Protein AF-A0A6C0IMN2-F1 (afdb_monomer)

Nearest PDB structures (foldseek):
  3kxy-assembly2_T  TM=4.128E-01  e=7.727E-01  Pseudomonas aeruginosa
  3t9q-assembly1_A  TM=5.062E-01  e=3.819E+00  Bacillus subtilis
  3kxy-assembly4_V  TM=2.381E-01  e=2.892E+00  Pseudomonas aeruginosa
  6u8t-assembly2_C  TM=1.871E-01  e=6.210E+00  Pasteurella multocida subsp. multocida str. Pm70

Radius of gyration: 24.39 Å; Cα contacts (8 Å, |Δi|>4): 39; chains: 1; bounding box: 50×54×45 Å

pLDDT: mean 91.94, std 5.91, range [52.69, 97.75]

Sequence (113 aa):
MSLNDTVTKWILIDNKIQELNAELKQLRHDKNILESALTNYAKDNDMENTTVKVNNNKIKFSVTKTVEPITFKYLERNLCNIIKSEEQLQKTMEYLKDNREVKQTYSVKQVNK

Solvent-accessible surface area (backbone atoms only — not comparable to full-atom values): 7078 Å² total; per-residue (Å²): 134,54,70,67,58,52,52,52,53,49,50,55,50,51,52,51,50,54,54,53,48,56,55,48,49,51,54,51,49,57,48,49,53,53,50,51,53,51,52,50,51,30,58,79,64,75,37,68,66,36,74,46,78,55,93,95,44,77,48,71,42,72,83,80,88,79,78,83,73,92,40,72,68,51,48,52,68,54,44,52,79,75,38,83,45,67,70,59,42,50,54,50,56,48,52,61,59,73,70,51,87,82,81,90,77,92,82,87,79,91,78,84,131

Organism: NCBI:txid1070528

Mean predicted aligned error: 7.38 Å

Foldseek 3Di:
DDPVVVVVVVVVVVVVVVVVVVVVVVVVVVVVVVVVVVLVVCVVVVVEQHWDDDPPDIDGRYDDDDDDDPDLVVVLVVVCVVDVDPVVSVVVSVVVVVPDDDDDDDDDDDDDD

Secondary structure (DSSP, 8-state):
--HHHHHHHHHHHHHHHHHHHHHHHHHHHHHHHHHHHHHHHHHHTT-TT-EEEETTEEEE---PPPPPP--HHHHHHHHTTT---HHHHHHHHHHHHHTS-------------

Structure (mmCIF, N/CA/C/O backbone):
data_AF-A0A6C0IMN2-F1
#
_entry.id   AF-A0A6C0IMN2-F1
#
loop_
_atom_site.group_PDB
_atom_site.id
_atom_site.type_symbol
_atom_site.label_atom_id
_atom_site.label_alt_id
_atom_site.label_comp_id
_atom_site.label_asym_id
_atom_site.label_entity_id
_atom_site.label_seq_id
_atom_site.pdbx_PDB_ins_code
_atom_site.Cartn_x
_atom_site.Cartn_y
_atom_site.Cartn_z
_atom_site.occupancy
_atom_site.B_iso_or_equiv
_atom_site.auth_seq_id
_atom_site.auth_comp_id
_atom_site.auth_asym_id
_atom_site.auth_atom_id
_atom_site.pdbx_PDB_model_num
ATOM 1 N N . MET A 1 1 ? 25.940 22.858 -4.601 1.00 62.09 1 MET A N 1
ATOM 2 C CA . MET A 1 1 ? 24.875 22.594 -5.592 1.00 62.09 1 MET A CA 1
ATOM 3 C C . MET A 1 1 ? 23.794 23.636 -5.370 1.00 62.09 1 MET A C 1
ATOM 5 O O . MET A 1 1 ? 23.430 23.820 -4.214 1.00 62.09 1 MET A O 1
ATOM 9 N N . SER A 1 2 ? 23.375 24.389 -6.391 1.00 90.06 2 SER A N 1
ATOM 10 C CA . SER A 1 2 ? 22.378 25.452 -6.187 1.00 90.06 2 SER A CA 1
ATOM 11 C C . SER A 1 2 ? 20.963 24.870 -6.049 1.00 90.06 2 SER A C 1
ATOM 13 O O . SER A 1 2 ? 20.705 23.728 -6.449 1.00 90.06 2 SER A O 1
ATOM 15 N N . LEU A 1 3 ? 20.033 25.648 -5.483 1.00 89.19 3 LEU A N 1
ATOM 16 C CA . LEU A 1 3 ? 18.616 25.272 -5.412 1.00 89.19 3 LEU A CA 1
ATOM 17 C C . LEU A 1 3 ? 18.057 24.982 -6.813 1.00 89.19 3 LEU A C 1
ATOM 19 O O . LEU A 1 3 ? 17.401 23.962 -7.011 1.00 89.19 3 LEU A O 1
ATOM 23 N N . ASN A 1 4 ? 18.395 25.824 -7.792 1.00 90.00 4 ASN A N 1
ATOM 24 C CA . ASN A 1 4 ? 17.948 25.675 -9.177 1.00 90.00 4 ASN A CA 1
ATOM 25 C C . ASN A 1 4 ? 18.448 24.367 -9.803 1.00 90.00 4 ASN A C 1
ATOM 27 O O . ASN A 1 4 ? 17.667 23.662 -10.442 1.00 90.00 4 ASN A O 1
ATOM 31 N N . ASP A 1 5 ? 19.708 23.986 -9.563 1.00 94.12 5 ASP A N 1
ATOM 32 C CA . ASP A 1 5 ? 20.249 22.714 -10.066 1.00 94.12 5 ASP A CA 1
ATOM 33 C C . ASP A 1 5 ? 19.537 21.513 -9.435 1.00 94.12 5 ASP A C 1
ATOM 35 O O . ASP A 1 5 ? 19.265 20.514 -10.101 1.00 94.12 5 ASP A O 1
ATOM 39 N N . THR A 1 6 ? 19.233 21.609 -8.139 1.00 93.19 6 THR A N 1
ATOM 40 C CA . THR A 1 6 ? 18.573 20.542 -7.377 1.00 93.19 6 THR A CA 1
ATOM 41 C C . THR A 1 6 ? 17.137 20.344 -7.856 1.00 93.19 6 THR A C 1
ATOM 43 O O . THR A 1 6 ? 16.738 19.217 -8.142 1.00 93.19 6 THR A O 1
ATOM 46 N N . VAL A 1 7 ? 16.388 21.438 -8.023 1.00 94.00 7 VAL A N 1
ATOM 47 C CA . VAL A 1 7 ? 15.014 21.414 -8.544 1.00 94.00 7 VAL A CA 1
ATOM 48 C C . VAL A 1 7 ? 14.988 20.904 -9.983 1.00 94.00 7 VAL A C 1
ATOM 50 O O . VAL A 1 7 ? 14.176 20.043 -10.303 1.00 94.00 7 VAL A O 1
ATOM 53 N N . THR A 1 8 ? 15.910 21.355 -10.836 1.00 93.44 8 THR A N 1
ATOM 54 C CA . THR A 1 8 ? 15.977 20.902 -12.236 1.00 93.44 8 THR A CA 1
ATOM 55 C C . THR A 1 8 ? 16.218 19.396 -12.319 1.00 93.44 8 THR A C 1
ATOM 57 O O . THR A 1 8 ? 15.505 18.697 -13.037 1.00 93.44 8 THR A O 1
ATOM 60 N N . LYS A 1 9 ? 17.173 18.861 -11.545 1.00 94.62 9 LYS A N 1
ATOM 61 C CA . LYS A 1 9 ? 17.410 17.410 -11.501 1.00 94.62 9 LYS A CA 1
ATOM 62 C C . LYS A 1 9 ? 16.216 16.644 -10.948 1.00 94.62 9 LYS A C 1
ATOM 64 O O . LYS A 1 9 ? 15.890 15.587 -11.478 1.00 94.62 9 LYS A O 1
ATOM 69 N N . TRP A 1 10 ? 15.566 17.170 -9.912 1.00 95.31 10 TRP A N 1
ATOM 70 C CA . TRP A 1 10 ? 14.370 16.558 -9.344 1.00 95.31 10 TRP A CA 1
ATOM 71 C C . TRP A 1 10 ? 13.235 16.466 -10.378 1.00 95.31 10 TRP A C 1
ATOM 73 O O . TRP A 1 10 ? 12.678 15.386 -10.546 1.00 95.31 10 TRP A O 1
ATOM 83 N N . ILE A 1 11 ? 12.975 17.531 -11.149 1.00 94.81 11 ILE A N 1
ATOM 84 C CA . ILE A 1 11 ? 11.966 17.534 -12.227 1.00 94.81 11 ILE A CA 1
ATOM 85 C C . ILE A 1 11 ? 12.304 16.504 -13.311 1.00 94.81 11 ILE A C 1
ATOM 87 O O . ILE A 1 11 ? 11.428 15.768 -13.757 1.00 94.81 11 ILE A O 1
ATOM 91 N N . LEU A 1 12 ? 13.569 16.425 -13.739 1.00 95.44 12 LEU A N 1
ATOM 92 C CA . LEU A 1 12 ? 13.989 15.451 -14.753 1.00 95.44 12 LEU A CA 1
ATOM 93 C C . LEU A 1 12 ? 13.736 14.008 -14.297 1.00 95.44 12 LEU A C 1
ATOM 95 O O . LEU A 1 12 ? 13.274 13.182 -15.084 1.00 95.44 12 LEU A O 1
ATOM 99 N N . ILE A 1 13 ? 14.019 13.713 -13.026 1.00 95.88 13 ILE A N 1
ATOM 100 C CA . ILE A 1 13 ? 13.762 12.397 -12.433 1.00 95.88 13 ILE A CA 1
ATOM 101 C C . ILE A 1 13 ? 12.253 12.136 -12.337 1.00 95.88 13 ILE A C 1
ATOM 103 O O . ILE A 1 13 ? 11.810 11.059 -12.735 1.00 95.88 13 ILE A O 1
ATOM 107 N N . ASP A 1 14 ? 11.465 13.102 -11.854 1.00 94.88 14 ASP A N 1
ATOM 108 C CA . ASP A 1 14 ? 10.013 12.948 -11.694 1.00 94.88 14 ASP A CA 1
ATOM 109 C C . ASP A 1 14 ? 9.321 12.691 -13.039 1.00 94.88 14 ASP A C 1
ATOM 111 O O . ASP A 1 14 ? 8.579 11.719 -13.178 1.00 94.88 14 ASP A O 1
ATOM 115 N N . ASN A 1 15 ? 9.668 13.461 -14.075 1.00 95.19 15 ASN A N 1
ATOM 116 C CA . ASN A 1 15 ? 9.168 13.246 -15.433 1.00 95.19 15 ASN A CA 1
ATOM 117 C C . ASN A 1 15 ? 9.502 11.835 -15.941 1.00 95.19 15 ASN A C 1
ATOM 119 O O . ASN A 1 15 ? 8.642 11.156 -16.503 1.00 95.19 15 ASN A O 1
ATOM 123 N N . LYS A 1 16 ? 10.728 11.345 -15.695 1.00 96.94 16 LYS A N 1
ATOM 124 C CA . LYS A 1 16 ? 11.108 9.996 -16.133 1.00 96.94 16 LYS A CA 1
ATOM 125 C C . LYS A 1 16 ? 10.317 8.905 -15.414 1.00 96.94 16 LYS A C 1
ATOM 127 O O . LYS A 1 16 ? 9.948 7.902 -16.026 1.00 96.94 16 LYS A O 1
ATOM 132 N N . ILE A 1 17 ? 10.038 9.098 -14.127 1.00 96.38 17 ILE A N 1
ATOM 133 C CA . ILE A 1 17 ? 9.181 8.203 -13.347 1.00 96.38 17 ILE A CA 1
ATOM 134 C C . ILE A 1 17 ? 7.753 8.211 -13.905 1.00 96.38 17 ILE A C 1
ATOM 136 O O . ILE A 1 17 ? 7.151 7.145 -14.030 1.00 96.38 17 ILE A O 1
ATOM 140 N N . GLN A 1 18 ? 7.210 9.378 -14.261 1.00 95.00 18 GLN A N 1
ATOM 141 C CA . GLN A 1 18 ? 5.873 9.489 -14.854 1.00 95.00 18 GLN A CA 1
ATOM 142 C C . GLN A 1 18 ? 5.772 8.716 -16.180 1.00 95.00 18 GLN A C 1
ATOM 144 O O . GLN A 1 18 ? 4.825 7.947 -16.356 1.00 95.00 18 GLN A O 1
ATOM 149 N N . GLU A 1 19 ? 6.768 8.843 -17.063 1.00 96.19 19 GLU A N 1
ATOM 150 C CA . GLU A 1 19 ? 6.842 8.082 -18.320 1.00 96.19 19 GLU A CA 1
ATOM 151 C C . GLU A 1 19 ? 6.846 6.566 -18.079 1.00 96.19 19 GLU A C 1
ATOM 153 O O . GLU A 1 19 ? 6.007 5.842 -18.615 1.00 96.19 19 GLU A O 1
ATOM 158 N N . LEU A 1 20 ? 7.761 6.078 -17.234 1.00 97.75 20 LEU A N 1
ATOM 159 C CA . LEU A 1 20 ? 7.885 4.646 -16.942 1.00 97.75 20 LEU A CA 1
ATOM 160 C C . LEU A 1 20 ? 6.632 4.093 -16.254 1.00 97.75 20 LEU A C 1
ATOM 162 O O . LEU A 1 20 ? 6.234 2.956 -16.499 1.00 97.75 20 LEU A O 1
ATOM 166 N N . ASN A 1 21 ? 5.974 4.892 -15.413 1.00 97.06 21 ASN A N 1
ATOM 167 C CA . ASN A 1 21 ? 4.721 4.498 -14.777 1.00 97.06 21 ASN A CA 1
ATOM 168 C C . ASN A 1 21 ? 3.573 4.349 -15.780 1.00 97.06 21 ASN A C 1
ATOM 170 O O . ASN A 1 21 ? 2.702 3.506 -15.558 1.00 97.06 21 ASN A O 1
ATOM 174 N N . ALA A 1 22 ? 3.554 5.131 -16.862 1.00 96.00 22 ALA A N 1
ATOM 175 C CA . ALA A 1 22 ? 2.550 4.984 -17.912 1.00 96.00 22 ALA A CA 1
ATOM 176 C C . ALA A 1 22 ? 2.687 3.626 -18.620 1.00 96.00 22 ALA A C 1
ATOM 178 O O . ALA A 1 22 ? 1.703 2.895 -18.738 1.00 96.00 22 ALA A O 1
ATOM 179 N N . GLU A 1 23 ? 3.910 3.242 -18.991 1.00 96.56 23 GLU A N 1
ATOM 180 C CA . GLU A 1 23 ? 4.199 1.926 -19.575 1.00 96.56 23 GLU A CA 1
ATOM 181 C C . GLU A 1 23 ? 3.892 0.790 -18.584 1.00 96.56 23 GLU A C 1
ATOM 183 O O . GLU A 1 23 ? 3.181 -0.167 -18.900 1.00 96.56 23 GLU A O 1
ATOM 188 N N . LEU A 1 24 ? 4.343 0.932 -17.335 1.00 97.31 24 LEU A N 1
ATOM 189 C CA . LEU A 1 24 ? 4.098 -0.044 -16.276 1.00 97.31 24 LEU A CA 1
ATOM 190 C C . LEU A 1 24 ? 2.602 -0.244 -16.001 1.00 97.31 24 LEU A C 1
ATOM 192 O O . LEU A 1 24 ? 2.180 -1.352 -15.669 1.00 97.31 24 LEU A O 1
ATOM 196 N N . LYS A 1 25 ? 1.789 0.811 -16.128 1.00 97.69 25 LYS A N 1
ATOM 197 C CA . LYS A 1 25 ? 0.332 0.728 -15.979 1.00 97.69 25 LYS A CA 1
ATOM 198 C C . LYS A 1 25 ? -0.277 -0.182 -17.043 1.00 97.69 25 LYS A C 1
ATOM 200 O O . LYS A 1 25 ? -1.120 -1.005 -16.690 1.00 97.69 25 LYS A O 1
ATOM 205 N N . GLN A 1 26 ? 0.173 -0.074 -18.293 1.00 96.75 26 GLN A N 1
ATOM 206 C CA . GLN A 1 26 ? -0.297 -0.936 -19.376 1.00 96.75 26 GLN A CA 1
ATOM 207 C C . GLN A 1 26 ? 0.112 -2.393 -19.139 1.00 96.75 26 GLN A C 1
ATOM 209 O O . GLN A 1 26 ? -0.741 -3.275 -19.116 1.00 96.75 26 GLN A O 1
ATOM 214 N N . LEU A 1 27 ? 1.386 -2.641 -18.822 1.00 97.75 27 LEU A N 1
ATOM 215 C CA . LEU A 1 27 ? 1.878 -3.992 -18.533 1.00 97.75 27 LEU A CA 1
ATOM 216 C C . LEU A 1 27 ? 1.142 -4.649 -17.356 1.00 97.75 27 LEU A C 1
ATOM 218 O O . LEU A 1 27 ? 0.828 -5.837 -17.399 1.00 97.75 27 LEU A O 1
ATOM 222 N N . ARG A 1 28 ? 0.839 -3.884 -16.298 1.00 97.69 28 ARG A N 1
ATOM 223 C CA . ARG A 1 28 ? 0.035 -4.368 -15.163 1.00 97.69 28 ARG A CA 1
ATOM 224 C C . ARG A 1 28 ? -1.393 -4.706 -15.578 1.00 97.69 28 ARG A C 1
ATOM 226 O O . ARG A 1 28 ? -1.934 -5.689 -15.084 1.00 97.69 28 ARG A O 1
ATOM 233 N N . HIS A 1 29 ? -1.999 -3.909 -16.454 1.00 97.44 29 HIS A N 1
ATOM 234 C CA . HIS A 1 29 ? -3.339 -4.176 -16.963 1.00 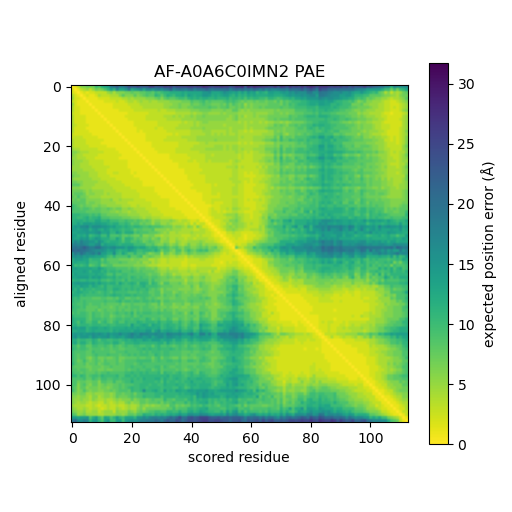97.44 29 HIS A CA 1
ATOM 235 C C . HIS A 1 29 ? -3.382 -5.485 -17.759 1.00 97.44 29 HIS A C 1
ATOM 237 O O . HIS A 1 29 ? -4.156 -6.377 -17.413 1.00 97.44 29 HIS A O 1
ATOM 243 N N . ASP A 1 30 ? -2.490 -5.635 -18.739 1.00 97.50 30 ASP A N 1
ATOM 244 C CA . ASP A 1 30 ? -2.426 -6.824 -19.595 1.00 97.50 30 ASP A CA 1
ATOM 245 C C . ASP A 1 30 ? -2.106 -8.079 -18.774 1.00 97.50 30 ASP A C 1
ATOM 247 O O . ASP A 1 30 ? -2.748 -9.122 -18.920 1.00 97.50 30 ASP A O 1
ATOM 251 N N . LYS A 1 31 ? -1.175 -7.962 -17.818 1.00 97.00 31 LYS A N 1
ATOM 252 C CA . LYS A 1 31 ? -0.869 -9.031 -16.865 1.00 97.00 31 LYS A CA 1
ATOM 253 C C . LYS A 1 31 ? -2.099 -9.437 -16.047 1.00 97.00 31 LYS A C 1
ATOM 255 O O . LYS A 1 31 ? -2.367 -10.629 -15.930 1.00 97.00 31 LYS A O 1
ATOM 260 N N . ASN A 1 32 ? -2.848 -8.481 -15.495 1.00 96.31 32 ASN A N 1
ATOM 261 C CA . ASN A 1 32 ? -4.027 -8.775 -14.675 1.00 96.31 32 ASN A CA 1
ATOM 262 C C . ASN A 1 32 ? -5.139 -9.46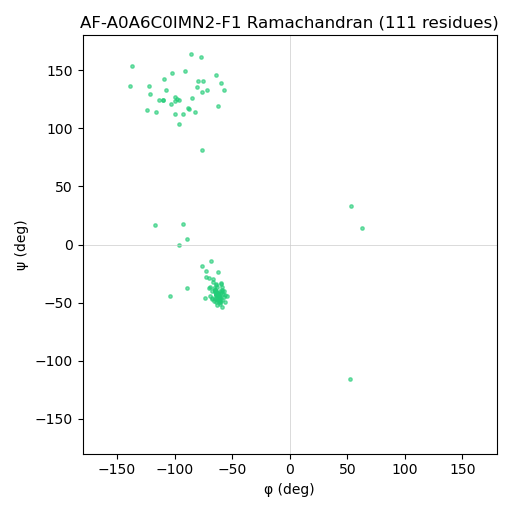8 -15.480 1.00 96.31 32 ASN A C 1
ATOM 264 O O . ASN A 1 32 ? -5.839 -10.324 -14.935 1.00 96.31 32 ASN A O 1
ATOM 268 N N . ILE A 1 33 ? -5.300 -9.130 -16.766 1.00 97.44 33 ILE A N 1
ATOM 269 C CA . ILE A 1 33 ? -6.232 -9.826 -17.668 1.00 97.44 33 ILE A CA 1
ATOM 270 C C . ILE A 1 33 ? -5.838 -11.302 -17.789 1.00 97.44 33 ILE A C 1
ATOM 272 O O . ILE A 1 33 ? -6.675 -12.184 -17.586 1.00 97.44 33 ILE A O 1
ATOM 276 N N . LEU A 1 34 ? -4.559 -11.577 -18.060 1.00 95.75 34 LEU A N 1
ATOM 277 C CA . LEU A 1 34 ? -4.046 -12.944 -18.182 1.00 95.75 34 LEU A CA 1
ATOM 278 C C . LEU A 1 34 ? -4.143 -13.715 -16.860 1.00 95.75 34 LEU A C 1
ATOM 280 O O . LEU A 1 34 ? -4.582 -14.862 -16.854 1.00 95.75 34 LEU A O 1
ATOM 284 N N . GLU A 1 35 ? -3.785 -13.092 -15.735 1.00 93.69 35 GLU A N 1
ATOM 285 C CA . GLU A 1 35 ? -3.911 -13.710 -14.411 1.00 93.69 35 GLU A CA 1
ATOM 286 C C . GLU A 1 35 ? -5.366 -14.059 -14.088 1.00 93.69 35 GLU A C 1
ATOM 288 O O . GLU A 1 35 ? -5.614 -15.144 -13.576 1.00 93.69 35 GLU A O 1
ATOM 293 N N . SER A 1 36 ? -6.329 -13.202 -14.443 1.00 93.62 36 SER A N 1
ATOM 294 C CA . SER A 1 36 ? -7.759 -13.476 -14.233 1.00 93.62 36 SER A CA 1
ATOM 295 C C . SER A 1 36 ? -8.247 -14.671 -15.057 1.00 93.62 36 SER A C 1
ATOM 297 O O . SER A 1 36 ? -9.000 -15.505 -14.561 1.00 93.62 36 SER A O 1
ATOM 299 N N . ALA A 1 37 ? -7.798 -14.795 -16.310 1.00 93.81 37 ALA A N 1
ATOM 300 C CA . ALA A 1 37 ? -8.113 -15.960 -17.136 1.00 93.81 37 ALA A CA 1
ATOM 301 C C . ALA A 1 37 ? -7.505 -17.249 -16.554 1.00 93.81 37 ALA A C 1
ATOM 303 O O . ALA A 1 37 ? -8.171 -18.281 -16.490 1.00 93.81 37 ALA A O 1
ATOM 304 N N . LEU A 1 38 ? -6.257 -17.177 -16.084 1.00 92.44 38 LEU A N 1
ATOM 305 C CA . LEU A 1 38 ? -5.542 -18.307 -15.493 1.00 92.44 38 LEU A CA 1
ATOM 306 C C . LEU A 1 38 ? -6.140 -18.755 -14.153 1.00 92.44 38 LEU A C 1
ATOM 308 O O . LEU A 1 38 ? -6.227 -19.955 -13.901 1.00 92.44 38 LEU A O 1
ATOM 312 N N . THR A 1 39 ? -6.554 -17.827 -13.289 1.00 91.69 39 THR A N 1
ATOM 313 C CA . THR A 1 39 ? -7.189 -18.170 -12.009 1.00 91.69 39 THR A CA 1
ATOM 314 C C . THR A 1 39 ? -8.583 -18.754 -12.203 1.00 91.69 39 THR A C 1
ATOM 316 O O . THR A 1 39 ? -8.916 -19.712 -11.510 1.00 91.69 39 THR A O 1
ATOM 319 N N . ASN A 1 40 ? -9.362 -18.251 -13.168 1.00 91.94 40 ASN A N 1
ATOM 320 C CA . ASN A 1 40 ? -10.645 -18.853 -13.540 1.00 91.94 40 ASN A CA 1
ATOM 321 C C . ASN A 1 40 ? -10.450 -20.276 -14.069 1.00 91.94 40 ASN A C 1
ATOM 323 O O . ASN A 1 40 ? -11.078 -21.197 -13.563 1.00 91.94 40 ASN A O 1
ATOM 327 N N . TYR A 1 41 ? -9.505 -20.479 -14.99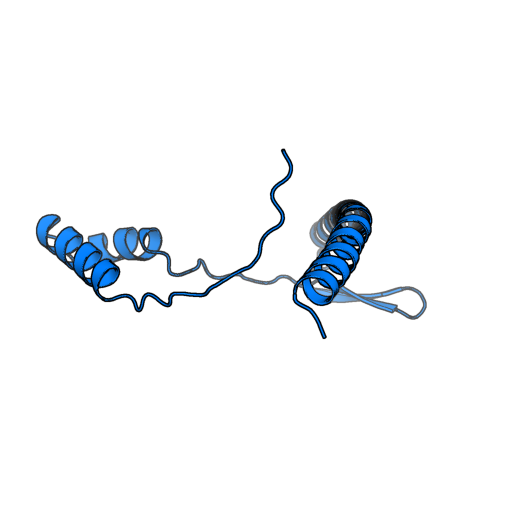3 1.00 91.25 41 TYR A N 1
ATOM 328 C CA . TYR A 1 41 ? -9.169 -21.816 -15.483 1.00 91.25 41 TYR A CA 1
ATOM 329 C C . TYR A 1 41 ? -8.760 -22.761 -14.345 1.00 91.25 41 TYR A C 1
ATOM 331 O O . TYR A 1 41 ? -9.225 -23.895 -14.288 1.00 91.25 41 TYR A O 1
ATOM 339 N N . ALA A 1 42 ? -7.908 -22.305 -13.420 1.00 90.81 42 ALA A N 1
ATOM 340 C CA . ALA A 1 42 ? -7.482 -23.123 -12.290 1.00 90.81 42 ALA A CA 1
ATOM 341 C C . ALA A 1 42 ? -8.648 -23.494 -11.364 1.00 90.81 42 ALA A C 1
ATOM 343 O O . ALA A 1 42 ? -8.678 -24.610 -10.862 1.00 90.81 42 ALA A O 1
ATOM 344 N N . LYS A 1 43 ? -9.607 -22.585 -11.166 1.00 89.56 43 LYS A N 1
ATOM 345 C CA . LYS A 1 43 ? -10.820 -22.835 -10.382 1.00 89.56 43 LYS A CA 1
ATOM 346 C C . LYS A 1 43 ? -11.763 -23.823 -11.076 1.00 89.56 43 LYS A C 1
ATOM 348 O O . LYS A 1 43 ? -12.259 -24.737 -10.435 1.00 89.56 43 LYS A O 1
ATOM 353 N N . ASP A 1 44 ? -11.978 -23.673 -12.382 1.00 93.12 44 ASP A N 1
ATOM 354 C CA . ASP A 1 44 ? -12.881 -24.539 -13.158 1.00 93.12 44 ASP A CA 1
ATOM 355 C C . ASP A 1 44 ? -12.353 -25.979 -13.308 1.00 93.12 44 ASP A C 1
ATOM 357 O O . ASP A 1 44 ? -13.096 -26.875 -13.700 1.00 93.12 44 ASP A O 1
ATOM 361 N N . ASN A 1 45 ? -11.070 -26.201 -13.006 1.00 91.94 45 ASN A N 1
ATOM 362 C CA . ASN A 1 45 ? -10.395 -27.496 -13.105 1.00 91.94 45 ASN A CA 1
ATOM 363 C C . ASN A 1 45 ? -9.899 -28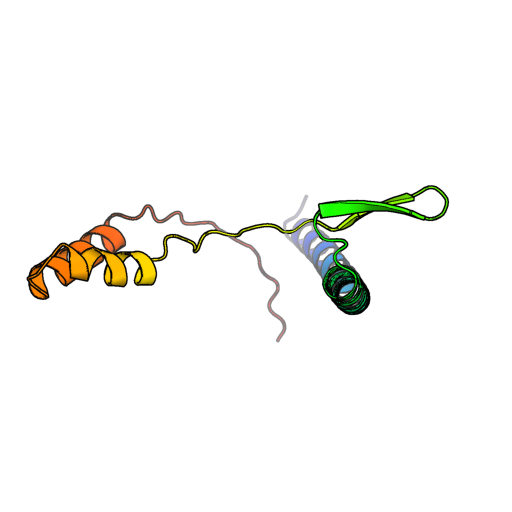.026 -11.743 1.00 91.94 45 ASN A C 1
ATOM 365 O O . ASN A 1 45 ? -9.024 -28.892 -11.725 1.00 91.94 45 ASN A O 1
ATOM 369 N N . ASP A 1 46 ? -10.395 -27.492 -10.618 1.00 89.06 46 ASP A N 1
ATOM 370 C CA . ASP A 1 46 ? -10.019 -27.904 -9.251 1.00 89.06 46 ASP A CA 1
ATOM 371 C C . ASP A 1 46 ? -8.491 -27.892 -8.991 1.00 89.06 46 ASP A C 1
ATOM 373 O O . ASP A 1 46 ? -7.929 -28.712 -8.260 1.00 89.06 46 ASP A O 1
ATOM 377 N N . MET A 1 47 ? -7.772 -26.966 -9.633 1.00 88.88 47 MET A N 1
ATOM 378 C CA . MET A 1 47 ? -6.316 -26.811 -9.532 1.00 88.88 47 MET A CA 1
ATOM 379 C C . MET A 1 47 ? -5.911 -25.812 -8.441 1.00 88.88 47 MET A C 1
ATOM 381 O O . MET A 1 47 ? -4.774 -25.317 -8.433 1.00 88.88 47 MET A O 1
ATOM 385 N N . GLU A 1 48 ? -6.802 -25.484 -7.504 1.00 84.94 48 GLU A N 1
ATOM 386 C CA . GLU A 1 48 ? -6.457 -24.592 -6.405 1.00 84.94 48 GLU A CA 1
ATOM 387 C C . GLU A 1 48 ? -5.302 -25.159 -5.572 1.00 84.94 48 GLU A C 1
ATOM 389 O O . GLU A 1 48 ? -5.224 -26.346 -5.268 1.00 84.94 48 GLU A O 1
ATOM 394 N N . ASN A 1 49 ? -4.369 -24.292 -5.177 1.00 86.06 49 ASN A N 1
ATOM 395 C CA . ASN A 1 49 ? -3.173 -24.656 -4.405 1.00 86.06 49 ASN A CA 1
ATOM 396 C C . ASN A 1 49 ? -2.198 -25.611 -5.120 1.00 86.06 49 ASN A C 1
ATOM 398 O O . ASN A 1 49 ? -1.260 -26.109 -4.493 1.00 86.06 49 ASN A O 1
ATOM 402 N N . THR A 1 50 ? -2.348 -25.801 -6.433 1.00 88.69 50 THR A N 1
ATOM 403 C CA . THR A 1 50 ? -1.466 -26.646 -7.247 1.00 88.69 50 THR A CA 1
ATOM 404 C C . THR A 1 50 ? -0.299 -25.852 -7.838 1.00 88.69 50 THR A C 1
ATOM 406 O O . THR A 1 50 ? -0.394 -24.655 -8.114 1.00 88.69 50 THR A O 1
ATOM 409 N N . THR A 1 51 ? 0.841 -26.521 -8.037 1.00 89.94 51 THR A N 1
ATOM 410 C CA . THR A 1 51 ? 1.989 -25.968 -8.770 1.00 89.94 51 THR A CA 1
ATOM 411 C C . THR A 1 51 ? 2.157 -26.689 -10.101 1.00 89.94 51 THR A C 1
ATOM 413 O O . THR A 1 51 ? 2.320 -27.904 -10.128 1.00 89.94 51 THR A O 1
ATOM 416 N N . VAL A 1 52 ? 2.171 -25.935 -11.197 1.00 89.56 52 VAL A N 1
ATOM 417 C CA . VAL A 1 52 ? 2.372 -26.438 -12.560 1.00 89.56 52 VAL A CA 1
ATOM 418 C C . VAL A 1 52 ? 3.740 -25.994 -13.062 1.00 89.56 52 VAL A C 1
ATOM 420 O O . VAL A 1 52 ? 4.194 -24.884 -12.779 1.00 89.56 52 VAL A O 1
ATOM 423 N N . LYS A 1 53 ? 4.421 -26.858 -13.816 1.00 88.06 53 LYS A N 1
ATOM 424 C CA . LYS A 1 53 ? 5.660 -26.507 -14.511 1.00 88.06 53 LYS A CA 1
ATOM 425 C C . LYS A 1 53 ? 5.342 -26.214 -15.974 1.00 88.06 53 LYS A C 1
ATOM 427 O O . LYS A 1 53 ? 4.804 -27.074 -16.661 1.00 88.06 53 LYS A O 1
ATOM 432 N N . 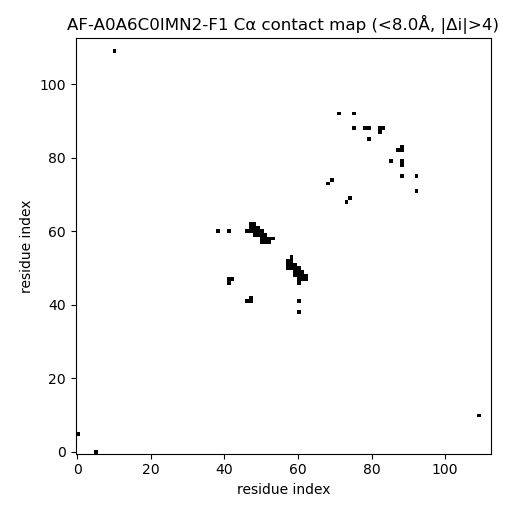VAL A 1 54 ? 5.700 -25.024 -16.443 1.00 86.75 54 VAL A N 1
ATOM 433 C CA . VAL A 1 54 ? 5.561 -24.616 -17.846 1.00 86.75 54 VAL A CA 1
ATOM 434 C C . VAL A 1 54 ? 6.936 -24.188 -18.342 1.00 86.75 54 VAL A C 1
ATOM 436 O O . VAL A 1 54 ? 7.509 -23.220 -17.838 1.00 86.75 54 VAL A O 1
ATOM 439 N N . ASN A 1 55 ? 7.488 -24.919 -19.312 1.00 86.81 55 ASN A N 1
ATOM 440 C CA . ASN A 1 55 ? 8.871 -24.768 -19.778 1.00 86.81 55 ASN A CA 1
ATOM 441 C C . ASN A 1 55 ? 9.869 -24.837 -18.600 1.00 86.81 55 ASN A C 1
ATOM 443 O O . ASN A 1 55 ? 9.963 -25.855 -17.908 1.00 86.81 55 ASN A O 1
ATOM 447 N N . ASN A 1 56 ? 10.574 -23.732 -18.339 1.00 86.25 56 ASN A N 1
ATOM 448 C CA . ASN A 1 56 ? 11.521 -23.583 -17.231 1.00 86.25 56 ASN A CA 1
ATOM 449 C C . ASN A 1 56 ? 10.917 -22.903 -15.991 1.00 86.25 56 ASN A C 1
ATOM 451 O O . ASN A 1 56 ? 11.604 -22.759 -14.983 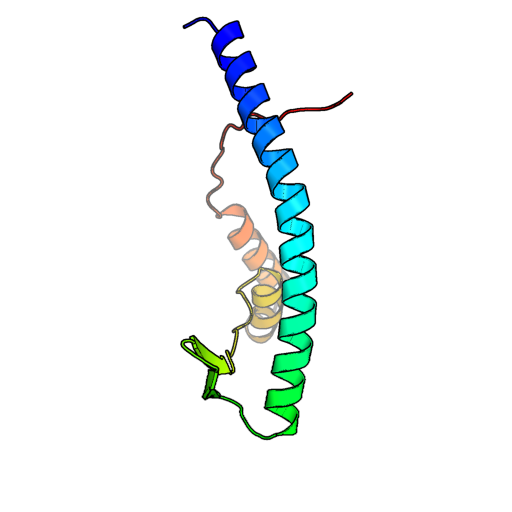1.00 86.25 56 ASN A O 1
ATOM 455 N N . ASN A 1 57 ? 9.640 -22.519 -16.033 1.00 86.81 57 ASN A N 1
ATOM 456 C CA . ASN A 1 57 ? 8.973 -21.793 -14.957 1.00 86.81 57 ASN A CA 1
ATOM 457 C C . ASN A 1 57 ? 8.079 -22.721 -14.126 1.00 86.81 57 ASN A C 1
ATOM 459 O O . ASN A 1 57 ? 7.483 -23.668 -14.640 1.00 86.81 57 ASN A O 1
ATOM 463 N N . LYS A 1 58 ? 7.964 -22.426 -12.828 1.00 90.56 58 LYS A N 1
ATOM 464 C CA . LYS A 1 58 ? 6.981 -23.040 -11.927 1.00 90.56 58 LYS A CA 1
ATOM 465 C C . LYS A 1 58 ? 5.946 -21.988 -11.549 1.00 90.56 58 LYS A C 1
ATOM 467 O O . LYS A 1 58 ? 6.313 -20.933 -11.042 1.00 90.56 58 LYS A O 1
ATOM 472 N N . ILE A 1 59 ? 4.676 -22.285 -11.787 1.00 90.25 59 ILE A N 1
ATOM 473 C CA . ILE A 1 59 ? 3.544 -21.406 -11.493 1.00 90.25 59 ILE A CA 1
ATOM 474 C C . ILE A 1 59 ? 2.723 -22.068 -10.396 1.00 90.25 59 ILE A C 1
ATOM 476 O O . ILE A 1 59 ? 2.304 -23.212 -10.549 1.00 90.25 59 ILE A O 1
ATOM 480 N N . LYS A 1 60 ? 2.505 -21.359 -9.289 1.00 90.25 60 LYS A N 1
ATOM 481 C CA . LYS A 1 60 ? 1.639 -21.811 -8.201 1.00 90.25 60 LYS A CA 1
ATOM 482 C C . LYS A 1 60 ? 0.313 -21.069 -8.281 1.00 90.25 60 LYS A C 1
ATOM 484 O O . LYS A 1 60 ? 0.290 -19.849 -8.148 1.00 90.25 60 LYS A O 1
ATOM 489 N N . PHE A 1 61 ? -0.776 -21.808 -8.431 1.00 90.75 61 PHE A N 1
ATOM 490 C CA . PHE A 1 61 ? -2.118 -21.294 -8.199 1.00 90.75 61 PHE A CA 1
ATOM 491 C C . PHE A 1 61 ? -2.362 -21.367 -6.702 1.00 90.75 61 PHE A C 1
ATOM 493 O O . PHE A 1 61 ? -2.352 -22.453 -6.141 1.00 90.75 61 PHE A O 1
ATOM 500 N N . SER A 1 62 ? -2.499 -20.237 -6.018 1.00 87.56 62 SER A N 1
ATOM 501 C CA . SER A 1 62 ? -2.705 -20.216 -4.567 1.00 87.56 62 SER A CA 1
ATOM 502 C C . SER A 1 62 ? -3.989 -19.498 -4.214 1.00 87.56 62 SER A C 1
ATOM 504 O O . SER A 1 62 ? -4.239 -18.402 -4.712 1.00 87.56 62 SER A O 1
ATOM 506 N N . VAL A 1 63 ? -4.750 -20.079 -3.292 1.00 83.56 63 VAL A N 1
ATOM 507 C CA . VAL A 1 63 ? -5.894 -19.409 -2.681 1.00 83.56 63 VAL A CA 1
ATOM 508 C C . VAL A 1 63 ? -5.419 -18.732 -1.406 1.00 83.56 63 VAL A C 1
ATOM 510 O O . VAL A 1 63 ? -5.055 -19.390 -0.432 1.00 83.56 63 VAL A O 1
ATOM 513 N N . THR A 1 64 ? -5.432 -17.405 -1.409 1.00 87.06 64 THR A N 1
ATOM 514 C CA . THR A 1 64 ? -5.110 -16.607 -0.225 1.00 87.06 64 THR A CA 1
ATOM 515 C C . THR A 1 64 ? -6.401 -16.149 0.432 1.00 87.06 64 THR A C 1
ATOM 517 O O . THR A 1 64 ? -7.254 -15.538 -0.209 1.00 87.06 64 THR A O 1
ATOM 520 N N . LYS A 1 65 ? -6.543 -16.422 1.731 1.00 87.50 65 LYS A N 1
ATOM 521 C CA . LYS A 1 65 ? -7.608 -15.840 2.550 1.00 87.50 65 LYS A CA 1
ATOM 522 C C . LYS A 1 65 ? -7.117 -14.506 3.099 1.00 87.50 65 LYS A C 1
ATOM 524 O O . LYS A 1 65 ? -6.166 -14.478 3.875 1.00 87.50 65 LYS A O 1
ATOM 529 N N . THR A 1 66 ? -7.768 -13.419 2.708 1.00 88.38 66 THR A N 1
ATOM 530 C CA . THR A 1 66 ? -7.483 -12.085 3.245 1.00 88.38 66 THR A CA 1
ATOM 531 C C . THR A 1 66 ? -8.495 -11.769 4.336 1.00 88.38 66 THR A C 1
ATOM 533 O O . THR A 1 66 ? -9.700 -11.855 4.108 1.00 88.38 66 THR A O 1
ATOM 536 N N . VAL A 1 67 ? -8.010 -11.422 5.526 1.00 88.94 67 VAL A N 1
ATOM 537 C CA . VAL A 1 67 ? -8.862 -10.965 6.631 1.00 88.94 67 VAL A CA 1
ATOM 538 C C . VAL A 1 67 ? -9.217 -9.497 6.405 1.00 88.94 67 VAL A C 1
ATOM 540 O O . VAL A 1 67 ? -8.377 -8.720 5.946 1.00 88.94 67 VAL A O 1
ATOM 543 N N . GLU A 1 68 ? -10.460 -9.118 6.707 1.00 89.31 68 GLU A N 1
ATOM 544 C CA . GLU A 1 68 ? -10.901 -7.726 6.608 1.00 89.31 68 GLU A CA 1
ATOM 545 C C . GLU A 1 68 ? -10.001 -6.821 7.475 1.00 89.31 68 GLU A C 1
ATOM 547 O O . GLU A 1 68 ? -9.725 -7.155 8.631 1.00 89.31 68 GLU A O 1
ATOM 552 N N . PRO A 1 69 ? -9.521 -5.679 6.950 1.00 92.00 69 PRO A N 1
ATOM 553 C CA . PRO A 1 69 ? -8.721 -4.754 7.737 1.00 92.00 69 PRO A CA 1
ATOM 554 C C . PRO A 1 69 ? -9.539 -4.166 8.891 1.00 92.00 69 PRO A C 1
ATOM 556 O O . PRO A 1 69 ? -10.723 -3.853 8.753 1.00 92.00 69 PRO A O 1
ATOM 559 N N . ILE A 1 70 ? -8.873 -3.923 10.020 1.00 92.50 70 ILE A N 1
ATOM 560 C CA . ILE A 1 70 ? -9.478 -3.278 11.191 1.00 92.50 70 ILE A CA 1
ATOM 561 C C . ILE A 1 70 ? -9.611 -1.774 10.918 1.00 92.50 70 ILE A C 1
ATOM 563 O O . ILE A 1 70 ? -8.773 -0.953 11.291 1.00 92.50 70 ILE A O 1
ATOM 567 N N . THR A 1 71 ? -10.669 -1.413 10.199 1.00 94.19 71 THR A N 1
ATOM 568 C CA . THR A 1 71 ? -11.059 -0.024 9.933 1.00 94.19 71 THR A CA 1
ATOM 569 C C . THR A 1 71 ? -11.916 0.528 11.072 1.00 94.19 71 THR A C 1
ATOM 571 O O . THR A 1 71 ? -12.488 -0.229 11.852 1.00 94.19 71 THR A O 1
ATOM 574 N N . PHE A 1 72 ? -12.082 1.851 11.154 1.00 92.81 72 PHE A N 1
ATOM 575 C CA . PHE A 1 72 ? -13.038 2.434 12.105 1.00 92.81 72 PHE A CA 1
ATOM 576 C C . PHE A 1 72 ? -14.467 1.932 11.870 1.00 92.81 72 PHE A C 1
ATOM 578 O O . PHE A 1 72 ? -15.164 1.650 12.832 1.00 92.81 72 PHE A O 1
ATOM 585 N N . LYS A 1 73 ? -14.868 1.716 10.612 1.00 93.31 73 LYS A N 1
ATOM 586 C CA . LYS A 1 73 ? -16.173 1.127 10.283 1.00 93.31 73 LYS A CA 1
ATOM 587 C C . LYS A 1 73 ? -16.289 -0.321 10.771 1.00 93.31 73 LYS A C 1
ATOM 589 O O . LYS A 1 73 ? -17.333 -0.714 11.279 1.00 93.31 73 LYS A O 1
ATOM 594 N N . TYR A 1 74 ? -15.217 -1.108 10.636 1.00 94.88 74 TYR A N 1
ATOM 595 C CA . TYR A 1 74 ? -15.149 -2.453 11.209 1.00 94.88 74 TYR A CA 1
ATOM 596 C C . TYR A 1 74 ? -15.282 -2.401 12.735 1.00 94.88 74 TYR A C 1
ATOM 598 O O . TYR A 1 74 ? -16.069 -3.157 13.299 1.00 94.88 74 TYR A O 1
ATOM 606 N N . LEU A 1 75 ? -14.537 -1.512 13.400 1.00 94.56 75 LEU A N 1
ATOM 607 C CA . LEU A 1 75 ? -14.584 -1.352 14.852 1.00 94.56 75 LEU A CA 1
ATOM 608 C C . LEU A 1 75 ? -15.979 -0.945 15.319 1.00 94.56 75 LEU A C 1
ATOM 610 O O . LEU A 1 75 ? -16.536 -1.632 16.158 1.00 94.56 75 LEU A O 1
ATOM 614 N N . GLU A 1 76 ? -16.577 0.089 14.735 1.00 93.12 76 GLU A N 1
ATOM 615 C CA . GLU A 1 76 ? -17.920 0.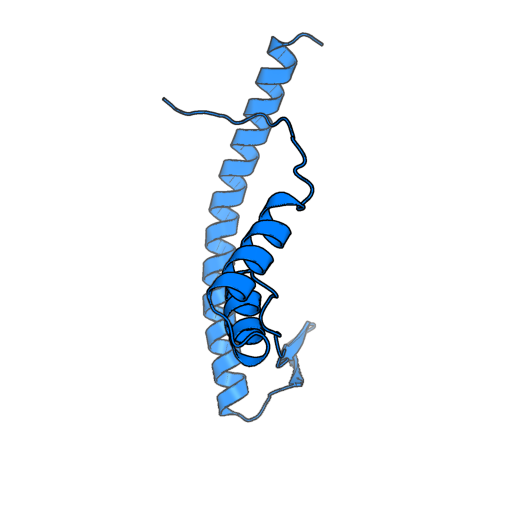571 15.073 1.00 93.12 76 GLU A CA 1
ATOM 616 C C . GLU A 1 76 ? -18.981 -0.528 14.933 1.00 93.12 76 GLU A C 1
ATOM 618 O O . GLU A 1 76 ? -19.721 -0.800 15.878 1.00 93.12 76 GLU A O 1
ATOM 623 N N . ARG A 1 77 ? -18.983 -1.234 13.791 1.00 94.50 77 ARG A N 1
ATOM 624 C CA . ARG A 1 77 ? -19.900 -2.352 13.509 1.00 94.50 77 ARG A CA 1
ATOM 625 C C . ARG A 1 77 ? -19.769 -3.498 14.511 1.00 94.50 77 ARG A C 1
ATOM 627 O O . ARG A 1 77 ? -20.737 -4.207 14.753 1.00 94.50 77 ARG A O 1
ATOM 634 N N . ASN A 1 78 ? -18.572 -3.747 15.034 1.00 94.56 78 ASN A N 1
ATOM 635 C CA . ASN A 1 78 ? -18.356 -4.832 15.988 1.00 94.56 78 ASN A CA 1
ATOM 636 C C . ASN A 1 78 ? -18.565 -4.375 17.436 1.00 94.56 78 ASN A C 1
ATOM 638 O O . ASN A 1 78 ? -19.119 -5.123 18.237 1.00 94.56 78 ASN A O 1
ATOM 642 N N . LEU A 1 79 ? -18.165 -3.149 17.772 1.00 94.75 79 LEU A N 1
ATOM 643 C CA . LEU A 1 79 ? -18.309 -2.577 19.105 1.00 94.75 79 LEU A CA 1
ATOM 644 C C . LEU A 1 79 ? -19.769 -2.279 19.444 1.00 94.75 79 LEU A C 1
ATOM 646 O O . LEU A 1 79 ? -20.114 -2.410 20.611 1.00 94.75 79 LEU A O 1
ATOM 650 N N . CYS A 1 80 ? -20.645 -1.981 18.475 1.00 94.19 80 CYS A N 1
ATOM 651 C CA . CYS A 1 80 ? -22.083 -1.830 18.744 1.00 94.19 80 CYS A CA 1
ATOM 652 C C . CYS A 1 80 ? -22.742 -3.122 19.267 1.00 94.19 80 CYS A C 1
ATOM 654 O O . CYS A 1 80 ? -23.734 -3.063 19.989 1.00 94.19 80 CYS A O 1
ATOM 656 N N . ASN A 1 81 ? -22.158 -4.293 18.979 1.00 94.44 81 ASN A N 1
ATOM 657 C CA . ASN A 1 81 ? -22.630 -5.573 19.519 1.00 94.44 81 ASN A CA 1
ATOM 658 C C . ASN A 1 81 ? -22.224 -5.782 20.988 1.00 94.44 81 ASN A C 1
ATOM 660 O O . ASN A 1 81 ? -22.788 -6.636 21.669 1.00 94.44 81 ASN A O 1
ATOM 664 N N . ILE A 1 82 ? -21.230 -5.032 21.472 1.00 93.94 82 ILE A N 1
ATOM 665 C CA . ILE A 1 82 ? -20.671 -5.146 22.826 1.00 93.94 82 ILE A CA 1
ATOM 666 C C . ILE A 1 82 ? -21.170 -3.987 23.701 1.00 93.94 82 ILE A C 1
ATOM 668 O O . ILE A 1 82 ? -21.583 -4.187 24.843 1.00 93.94 82 ILE A O 1
ATOM 672 N N . ILE A 1 83 ? -21.165 -2.773 23.151 1.00 93.31 83 ILE A N 1
ATOM 673 C CA . ILE A 1 83 ? -21.572 -1.530 23.798 1.00 93.31 83 ILE A CA 1
ATOM 674 C C . ILE A 1 83 ? -23.024 -1.242 23.412 1.00 93.31 83 ILE A C 1
ATOM 676 O O . ILE A 1 83 ? -23.308 -0.786 22.310 1.00 93.31 83 ILE A O 1
ATOM 680 N N . LYS A 1 84 ? -23.952 -1.498 24.338 1.00 91.06 84 LYS A N 1
ATOM 681 C CA . LYS A 1 84 ? -25.399 -1.327 24.102 1.00 91.06 84 LYS A CA 1
ATOM 682 C C . LYS A 1 84 ? -25.851 0.135 24.047 1.00 91.06 84 LYS A C 1
ATOM 684 O O . LYS A 1 84 ? -26.914 0.423 23.512 1.00 91.06 84 LYS A O 1
ATOM 689 N N . SER A 1 85 ? -25.085 1.041 24.655 1.00 95.12 85 SER A N 1
ATOM 690 C CA . SER A 1 85 ? -25.370 2.475 24.639 1.00 95.12 85 SER A CA 1
ATOM 691 C C . SER A 1 85 ? -24.728 3.113 23.411 1.00 95.12 85 SER A C 1
ATOM 693 O O . SER A 1 85 ? -23.504 3.134 23.286 1.00 95.12 85 SER A O 1
ATOM 695 N N . GLU A 1 86 ? -25.556 3.670 22.531 1.00 92.31 86 GLU A N 1
ATOM 696 C CA . GLU A 1 86 ? -25.106 4.398 21.340 1.00 92.31 86 GLU A CA 1
ATOM 697 C C . GLU A 1 86 ? -24.210 5.592 21.707 1.00 92.31 86 GLU A C 1
ATOM 699 O O . GLU A 1 86 ? -23.161 5.797 21.101 1.00 92.31 86 GLU A O 1
ATOM 704 N N . GLU A 1 87 ? -24.545 6.305 22.785 1.00 95.00 87 GLU A N 1
ATOM 705 C CA . GLU A 1 87 ? -23.738 7.414 23.298 1.00 95.00 87 GLU A CA 1
ATOM 706 C C . GLU A 1 87 ? -22.333 6.955 23.731 1.00 95.00 87 GLU A C 1
ATOM 708 O O . GLU A 1 87 ? -21.332 7.607 23.427 1.00 95.00 87 GLU A O 1
ATOM 713 N N . GLN A 1 88 ? -22.226 5.811 24.420 1.00 94.56 88 GLN A N 1
ATOM 714 C CA . GLN A 1 88 ? -20.928 5.255 24.819 1.00 94.56 88 GLN A CA 1
ATOM 715 C C . GLN A 1 88 ? -20.128 4.735 23.624 1.00 94.56 88 GLN A C 1
ATOM 717 O O . GLN A 1 88 ? -18.903 4.884 23.602 1.00 94.56 88 GLN A O 1
ATOM 722 N N . LEU A 1 89 ? -20.795 4.147 22.627 1.00 95.31 89 LEU A N 1
ATOM 723 C CA . LEU A 1 89 ? -20.150 3.725 21.388 1.00 95.31 89 LEU A CA 1
ATOM 724 C C . LEU A 1 89 ? -19.541 4.936 20.681 1.00 95.31 89 LEU A C 1
ATOM 726 O O . LEU A 1 89 ? -18.355 4.918 20.360 1.00 95.31 89 LEU A O 1
ATOM 730 N N . GLN A 1 90 ? -20.316 6.005 20.511 1.00 95.00 90 GLN A N 1
ATOM 731 C CA . GLN A 1 90 ? -19.854 7.215 19.846 1.00 95.00 90 GLN A CA 1
ATOM 732 C C . GLN A 1 90 ? -18.665 7.853 20.579 1.00 95.00 90 GLN A C 1
ATOM 734 O O . GLN A 1 90 ? -17.629 8.089 19.954 1.00 95.00 90 GLN A O 1
ATOM 739 N N . LYS A 1 91 ? -18.747 8.012 21.909 1.00 95.62 91 LYS A N 1
ATOM 740 C CA . LYS A 1 91 ? -17.625 8.505 22.733 1.00 95.62 91 LYS A CA 1
ATOM 741 C C . LYS A 1 91 ? -16.369 7.646 22.587 1.00 95.62 91 LYS A C 1
ATOM 743 O O . LYS A 1 91 ? -15.261 8.171 22.509 1.00 95.62 91 LYS A O 1
ATOM 748 N N . THR A 1 92 ? -16.529 6.324 22.525 1.00 94.75 92 THR A N 1
ATOM 749 C CA . THR A 1 92 ? -15.409 5.391 22.317 1.00 94.75 92 THR A CA 1
ATOM 750 C C . THR A 1 92 ? -14.764 5.606 20.949 1.00 94.75 92 THR A C 1
ATOM 752 O O . THR A 1 92 ? -13.540 5.686 20.835 1.00 94.75 92 THR A O 1
ATOM 755 N N . MET A 1 93 ? -15.583 5.725 19.904 1.00 95.38 93 MET A N 1
ATOM 756 C CA . MET A 1 93 ? -15.112 5.939 18.538 1.00 95.38 93 MET A CA 1
ATOM 757 C C . MET A 1 93 ? -14.397 7.284 18.373 1.00 95.38 93 MET A C 1
ATOM 759 O O . MET A 1 93 ? -13.387 7.345 17.674 1.00 95.38 93 MET A O 1
ATOM 763 N N . GLU A 1 94 ? -14.897 8.342 19.010 1.00 95.81 94 GLU A N 1
ATOM 764 C CA . GLU A 1 94 ? -14.267 9.668 19.055 1.00 95.81 94 GLU A CA 1
ATOM 765 C C . GLU A 1 94 ? -12.922 9.613 19.783 1.00 95.81 94 GLU A C 1
ATOM 767 O O . GLU A 1 94 ? -11.900 9.974 19.203 1.00 95.81 94 GLU A O 1
ATOM 772 N N . TYR A 1 95 ? -12.880 9.014 20.977 1.00 95.75 95 TYR A N 1
ATOM 773 C CA . TYR A 1 95 ? -11.636 8.839 21.728 1.00 95.75 95 TYR A CA 1
ATOM 774 C C . TYR A 1 95 ? -10.550 8.126 20.905 1.00 95.75 95 TYR A C 1
ATOM 776 O O . TYR A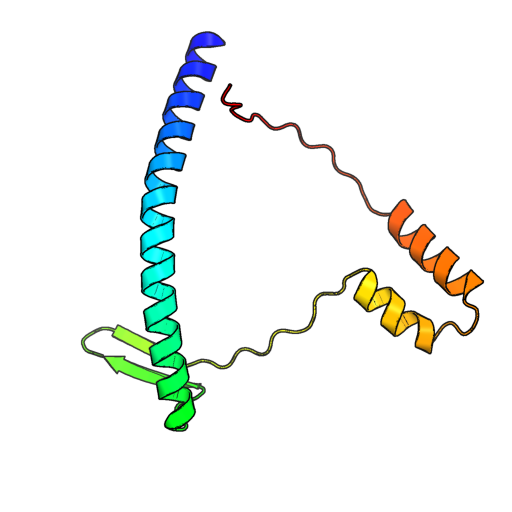 1 95 ? -9.397 8.559 20.874 1.00 95.75 95 TYR A O 1
ATOM 784 N N . LEU A 1 96 ? -10.899 7.053 20.188 1.00 94.25 96 LEU A N 1
ATOM 785 C CA . LEU A 1 96 ? -9.948 6.333 19.335 1.00 94.25 96 LEU A CA 1
ATOM 786 C C . LEU A 1 96 ? -9.453 7.158 18.136 1.00 94.25 96 LEU A C 1
ATOM 788 O O . LEU A 1 96 ? -8.346 6.914 17.653 1.00 94.25 96 LEU A O 1
ATOM 792 N N . LYS A 1 97 ? -10.261 8.091 17.619 1.00 92.12 97 LYS A N 1
ATOM 793 C CA . LYS A 1 97 ? -9.851 9.001 16.539 1.00 92.12 97 LYS A CA 1
ATOM 794 C C . LYS A 1 97 ? -8.888 10.059 17.065 1.00 92.12 97 LYS A C 1
ATOM 796 O O . LYS A 1 97 ? -7.842 10.259 16.454 1.00 92.12 97 LYS A O 1
ATOM 801 N N . ASP A 1 98 ? -9.208 10.658 18.206 1.00 94.56 98 ASP A N 1
ATOM 802 C CA . ASP A 1 98 ? -8.465 11.793 18.758 1.00 94.56 98 ASP A CA 1
ATOM 803 C C . ASP A 1 98 ? -7.098 11.392 19.324 1.00 94.56 98 ASP A C 1
ATOM 805 O O . ASP A 1 98 ? -6.155 12.177 19.294 1.00 94.56 98 ASP A O 1
ATOM 809 N N . ASN A 1 99 ? -6.957 10.147 19.788 1.00 94.62 99 ASN A N 1
ATOM 810 C CA . ASN A 1 99 ? -5.699 9.633 20.336 1.00 94.62 99 ASN A CA 1
ATOM 811 C C . ASN A 1 99 ? -4.774 8.998 19.280 1.00 94.62 99 ASN A C 1
ATOM 813 O O . ASN A 1 99 ? -3.737 8.431 19.633 1.00 94.62 99 ASN A O 1
ATOM 817 N N . ARG A 1 100 ? -5.111 9.051 17.981 1.00 92.12 100 ARG A N 1
ATOM 818 C CA . ARG A 1 100 ? -4.199 8.565 16.934 1.00 92.12 100 ARG A CA 1
ATOM 819 C C . ARG A 1 100 ? -3.014 9.509 16.771 1.00 92.12 100 ARG A C 1
ATOM 821 O O . ARG A 1 100 ? -3.178 10.713 16.613 1.00 92.12 100 ARG A O 1
ATOM 828 N N . GLU A 1 101 ? -1.814 8.936 16.718 1.00 92.75 101 GLU A N 1
ATOM 829 C CA . GLU A 1 101 ? -0.601 9.692 16.417 1.00 92.75 101 GLU A CA 1
ATOM 830 C C . GLU A 1 101 ? -0.692 10.298 15.007 1.00 92.75 101 GLU A C 1
ATOM 832 O O . GLU A 1 101 ? -0.797 9.583 14.005 1.00 92.75 101 GLU A O 1
ATOM 837 N N . VAL A 1 102 ? -0.634 11.627 14.927 1.00 90.94 102 VAL A N 1
ATOM 838 C CA . VAL A 1 102 ? -0.576 12.360 13.662 1.00 90.94 102 VAL A CA 1
ATOM 839 C C . VAL A 1 102 ? 0.871 12.756 13.400 1.00 90.94 102 VAL A C 1
ATOM 841 O O . VAL A 1 102 ? 1.431 13.601 14.094 1.00 90.94 102 VAL A O 1
ATOM 844 N N . LYS A 1 103 ? 1.480 12.160 12.371 1.00 92.38 103 LYS A N 1
ATOM 845 C CA . LYS A 1 103 ? 2.815 12.547 11.897 1.00 92.38 103 LYS A CA 1
ATOM 846 C C . LYS A 1 103 ? 2.690 13.503 10.725 1.00 92.38 103 LYS A C 1
ATOM 848 O O . LYS A 1 103 ? 2.072 13.178 9.715 1.00 92.38 103 LYS A O 1
ATOM 853 N N . GLN A 1 104 ? 3.311 14.669 10.853 1.00 91.06 104 GLN A N 1
ATOM 854 C CA . GLN A 1 104 ? 3.457 15.602 9.744 1.00 91.06 104 GLN A CA 1
ATOM 855 C C . GLN A 1 104 ? 4.695 15.227 8.929 1.00 91.06 104 GLN A C 1
ATOM 857 O O . GLN A 1 104 ? 5.795 15.115 9.467 1.00 91.06 104 GLN A O 1
ATOM 862 N N . THR A 1 105 ? 4.515 15.038 7.625 1.00 92.12 105 THR A N 1
ATOM 863 C CA . THR A 1 105 ? 5.610 14.804 6.679 1.00 92.12 105 THR A CA 1
ATOM 864 C C . THR A 1 105 ? 5.596 15.885 5.613 1.00 92.12 105 THR A C 1
ATOM 866 O O . THR A 1 105 ? 4.566 16.118 4.980 1.00 92.12 105 THR A O 1
ATOM 869 N N . TYR A 1 106 ? 6.742 16.514 5.380 1.00 91.81 106 TYR A N 1
ATOM 870 C CA . TYR A 1 106 ? 6.915 17.451 4.276 1.00 91.81 106 TYR A CA 1
ATOM 871 C C . TYR A 1 106 ? 7.162 16.672 2.984 1.00 91.81 106 TYR A C 1
ATOM 873 O O . TYR A 1 106 ? 7.932 15.713 2.969 1.00 91.81 106 TYR A O 1
ATOM 881 N N . SER A 1 107 ? 6.505 17.074 1.899 1.00 91.06 107 SER A N 1
ATOM 882 C CA . SER A 1 107 ? 6.678 16.458 0.583 1.00 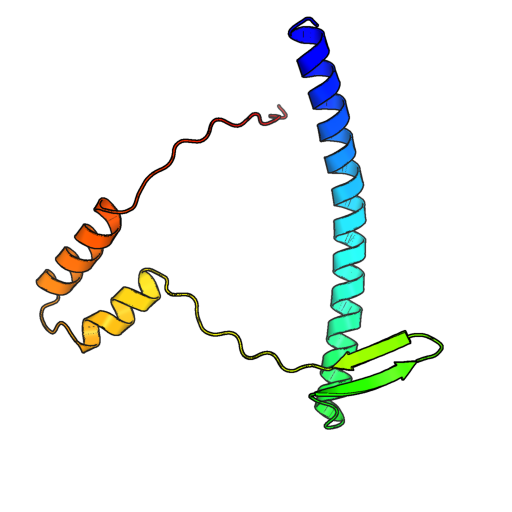91.06 107 SER A CA 1
ATOM 883 C C . SER A 1 107 ? 6.766 17.524 -0.503 1.00 91.06 107 SER A C 1
ATOM 885 O O . SER A 1 107 ? 6.259 18.635 -0.342 1.00 91.06 107 SER A O 1
ATOM 887 N N . VAL A 1 108 ? 7.435 17.181 -1.602 1.00 91.38 108 VAL A N 1
ATOM 888 C CA . VAL A 1 108 ? 7.547 18.014 -2.803 1.00 91.38 108 VAL A CA 1
ATOM 889 C C . VAL A 1 108 ? 6.688 17.373 -3.886 1.00 91.38 108 VAL A C 1
ATOM 891 O O . VAL A 1 108 ? 6.752 16.160 -4.083 1.00 91.38 108 VAL A O 1
ATOM 894 N N . LYS A 1 109 ? 5.873 18.173 -4.577 1.00 90.06 109 LYS A N 1
ATOM 895 C CA . LYS A 1 109 ? 5.002 17.708 -5.659 1.00 90.06 109 LYS A CA 1
ATOM 896 C C . LYS A 1 109 ? 5.019 18.701 -6.815 1.00 90.06 109 LYS A C 1
ATOM 898 O O . LYS A 1 109 ? 4.911 19.905 -6.594 1.00 90.06 109 LYS A O 1
ATOM 903 N N . GLN A 1 110 ? 5.110 18.187 -8.039 1.00 86.69 110 GLN A N 1
ATOM 904 C CA . GLN A 1 110 ? 4.965 18.984 -9.250 1.00 86.69 110 GLN A CA 1
ATOM 905 C C . GLN A 1 110 ? 3.478 19.291 -9.456 1.00 86.69 110 GLN A C 1
ATOM 907 O O . GLN A 1 110 ? 2.630 18.400 -9.368 1.00 86.69 110 GLN A O 1
ATOM 912 N N . VAL A 1 111 ? 3.151 20.557 -9.705 1.00 87.00 111 VAL A N 1
ATOM 913 C CA . VAL A 1 111 ? 1.787 21.004 -10.004 1.00 87.00 111 VAL A CA 1
ATOM 914 C C . VAL A 1 111 ? 1.797 21.547 -11.425 1.00 87.00 111 VAL A C 1
ATOM 916 O O . VAL A 1 111 ? 2.472 22.538 -11.700 1.00 87.00 111 VAL A O 1
ATOM 919 N N . ASN A 1 112 ? 1.089 20.877 -12.333 1.00 75.94 112 ASN A N 1
ATOM 920 C CA . ASN A 1 112 ? 0.888 21.388 -13.686 1.00 75.94 112 ASN A CA 1
ATOM 921 C C . ASN A 1 112 ? -0.149 22.523 -13.633 1.00 75.94 112 ASN A C 1
ATOM 923 O O . ASN A 1 112 ? -1.101 22.436 -12.854 1.00 75.94 112 ASN A O 1
ATOM 927 N N . LYS A 1 113 ? 0.067 23.586 -14.415 1.00 52.69 113 LYS A N 1
ATOM 928 C CA . LYS A 1 113 ? -0.944 24.629 -14.647 1.00 52.69 113 LYS A CA 1
ATOM 929 C C . LYS A 1 113 ? -2.079 24.101 -15.514 1.00 52.69 113 LYS A C 1
ATOM 931 O O . LYS A 1 113 ? -1.783 23.266 -16.397 1.00 52.69 113 LYS A O 1
#

InterPro domains:
  IPR043918 Protein of unknown function DUF5760 [PF19064] (28-109)